Protein AF-M0EQ10-F1 (afdb_monomer_lite)

Organism: NCBI:txid1227466

Secondary structure (DSSP, 8-state):
------PPTT-SHHHHHHHHHHHHHHHHHHHHHHHHHHHHHHHHHHHHH--S-----HHHHHHHHHHHHHHHHHHHHHHHH-TT--SHHHHHHHHHS-TTTHHHHHHTHHHHHHHHHHHHHHHHHHH-

pLDDT: mean 82.54, std 12.79, range [44.97, 96.94]

Foldseek 3Di:
DDPPDDADVCRPPVNVVVLVVLLVVLLVVLLVVLCVVCLVQLLVQLVVQPPDPPVCDSVNVSVLLSVLLVQLLVVLVVCVVDVPPDPPSLVVCLVPGDPSRSVSCVVCSVSSNVSSVVSNVRSVVVSD

Sequence (128 aa):
MDTDFRWVRGSDPPVMQETLDEFIAALGEELEDAIDRLMGDVLQTVQRLVNVDTGQLRASYETEVREAMEAAFGLVIEGIVESDVEYAPFQEFLDTGKPHVAPAIEEHRGALEDEGTKAWNNAVRRVS

Structure (mmCIF, N/CA/C/O backbone):
data_AF-M0EQ10-F1
#
_entry.id   AF-M0EQ10-F1
#
loop_
_atom_site.group_PDB
_atom_site.id
_atom_site.type_symbol
_atom_site.label_atom_id
_atom_site.label_alt_id
_atom_site.label_comp_id
_atom_site.label_asym_id
_atom_site.label_entity_id
_atom_site.label_seq_id
_atom_site.pdbx_PDB_ins_code
_atom_site.Cartn_x
_atom_site.Cartn_y
_atom_site.Cartn_z
_atom_site.occupancy
_atom_site.B_iso_or_equiv
_atom_site.auth_seq_id
_atom_site.auth_comp_id
_atom_site.auth_asym_id
_atom_site.auth_atom_id
_atom_site.pdbx_PDB_model_num
ATOM 1 N N . MET A 1 1 ? 38.099 -18.917 -27.934 1.00 44.97 1 MET A N 1
ATOM 2 C CA . MET A 1 1 ? 36.829 -18.421 -28.495 1.00 44.97 1 MET A CA 1
ATOM 3 C C . MET A 1 1 ? 36.404 -17.289 -27.589 1.00 44.97 1 MET A C 1
ATOM 5 O O . MET A 1 1 ? 36.028 -17.576 -26.464 1.00 44.97 1 MET A O 1
ATOM 9 N N . ASP A 1 2 ? 36.574 -16.045 -28.035 1.00 53.91 2 ASP A N 1
ATOM 10 C CA . ASP A 1 2 ? 35.971 -14.888 -27.370 1.00 53.91 2 ASP A CA 1
ATOM 11 C C . ASP A 1 2 ? 34.500 -14.852 -27.772 1.00 53.91 2 ASP A C 1
ATOM 13 O O . ASP A 1 2 ? 34.159 -14.584 -28.925 1.00 53.91 2 ASP A O 1
ATOM 17 N N . THR A 1 3 ? 33.618 -15.196 -26.844 1.00 61.44 3 THR A N 1
ATOM 18 C CA . THR A 1 3 ? 32.214 -14.801 -26.937 1.00 61.44 3 THR A CA 1
ATOM 19 C C . THR A 1 3 ? 32.131 -13.347 -26.499 1.00 61.44 3 THR A C 1
ATOM 21 O O . THR A 1 3 ? 32.028 -13.071 -25.307 1.00 61.44 3 THR A O 1
ATOM 24 N N . ASP A 1 4 ? 32.206 -12.429 -27.465 1.00 70.56 4 ASP A N 1
ATOM 25 C CA . ASP A 1 4 ? 31.883 -11.015 -27.266 1.00 70.56 4 ASP A CA 1
ATOM 26 C C . ASP A 1 4 ? 30.433 -10.927 -26.777 1.00 70.56 4 ASP A C 1
ATOM 28 O O . ASP A 1 4 ? 29.479 -11.074 -27.549 1.00 70.56 4 ASP A O 1
ATOM 32 N N . PHE A 1 5 ? 30.261 -10.736 -25.473 1.00 75.75 5 PHE A N 1
ATOM 33 C CA . PHE A 1 5 ? 28.956 -10.457 -24.905 1.00 75.75 5 PHE A CA 1
ATOM 34 C C . PHE A 1 5 ? 28.476 -9.110 -25.452 1.00 75.75 5 PHE A C 1
ATOM 36 O O . PHE A 1 5 ? 29.115 -8.074 -25.262 1.00 75.75 5 PHE A O 1
ATOM 43 N N . ARG A 1 6 ? 27.347 -9.130 -26.160 1.00 74.81 6 ARG A N 1
ATOM 44 C CA . ARG A 1 6 ? 26.660 -7.929 -26.628 1.00 74.81 6 ARG A CA 1
ATOM 45 C C . ARG A 1 6 ? 25.264 -7.919 -26.052 1.00 74.81 6 ARG A C 1
ATOM 47 O O . ARG A 1 6 ? 24.505 -8.864 -26.256 1.00 74.81 6 ARG A O 1
ATOM 54 N N . TRP A 1 7 ? 24.940 -6.822 -25.381 1.00 72.12 7 TRP A N 1
ATOM 55 C CA . TRP A 1 7 ? 23.575 -6.530 -24.985 1.00 72.12 7 TRP A CA 1
ATOM 56 C C . TRP A 1 7 ? 22.662 -6.551 -26.209 1.00 72.12 7 TRP A C 1
ATOM 58 O O . TRP A 1 7 ? 23.018 -6.060 -27.287 1.00 72.12 7 TRP A O 1
ATOM 68 N N . VAL A 1 8 ? 21.482 -7.142 -26.036 1.00 75.75 8 VAL A N 1
ATOM 69 C CA . VAL A 1 8 ? 20.404 -7.019 -27.014 1.00 75.75 8 VAL A CA 1
ATOM 70 C C . VAL A 1 8 ? 20.053 -5.535 -27.118 1.00 75.75 8 VAL A C 1
ATOM 72 O O . VAL A 1 8 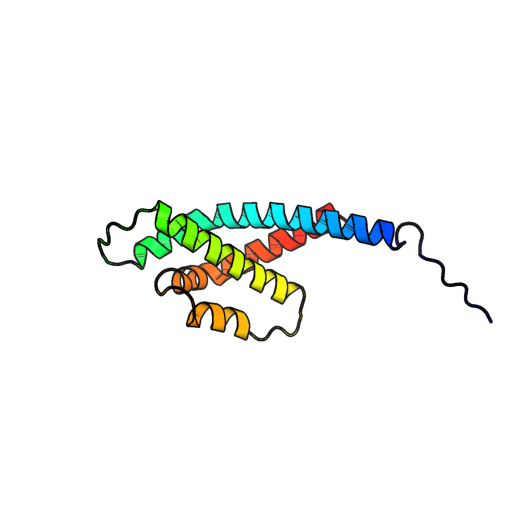? 20.039 -4.811 -26.124 1.00 75.75 8 VAL A O 1
ATOM 75 N N . ARG A 1 9 ? 19.836 -5.054 -28.342 1.00 56.28 9 ARG A N 1
ATOM 76 C CA . ARG A 1 9 ? 19.505 -3.650 -28.601 1.00 56.28 9 ARG A CA 1
ATOM 77 C C . ARG A 1 9 ? 18.224 -3.274 -27.842 1.00 56.28 9 ARG A C 1
ATOM 79 O O . ARG A 1 9 ? 17.204 -3.911 -28.080 1.00 56.28 9 ARG A O 1
ATOM 86 N N . GLY A 1 10 ? 18.284 -2.243 -26.994 1.00 64.44 10 GLY A N 1
ATOM 87 C CA . GLY A 1 10 ? 17.174 -1.845 -26.114 1.00 64.44 10 GLY A CA 1
ATOM 88 C C . GLY A 1 10 ? 17.151 -2.577 -24.767 1.00 64.44 10 GLY A C 1
ATOM 89 O O . GLY A 1 10 ? 16.160 -2.525 -24.055 1.00 64.44 10 GLY A O 1
ATOM 90 N N . SER A 1 11 ? 18.220 -3.295 -24.429 1.00 72.75 11 SER A N 1
ATOM 91 C CA . SER A 1 11 ? 18.402 -3.993 -23.151 1.00 72.75 11 SER A CA 1
ATOM 92 C C . SER A 1 11 ? 19.802 -3.736 -22.589 1.00 72.75 11 SER A C 1
ATOM 94 O O . SER A 1 11 ? 20.354 -4.561 -21.866 1.00 72.75 11 SER A O 1
ATOM 96 N N . ASP A 1 12 ? 20.427 -2.630 -22.988 1.00 84.56 12 ASP A N 1
ATOM 97 C CA . ASP A 1 12 ? 21.652 -2.162 -22.362 1.00 84.56 12 ASP A CA 1
ATOM 98 C C . ASP A 1 12 ? 21.353 -1.563 -20.974 1.00 84.56 12 ASP A C 1
ATOM 100 O O . ASP A 1 12 ? 20.228 -1.122 -20.723 1.00 84.56 12 ASP A O 1
ATOM 104 N N . PRO A 1 13 ? 22.336 -1.555 -20.051 1.00 84.25 13 PRO A N 1
ATOM 105 C CA . PRO A 1 13 ? 22.104 -1.159 -18.663 1.00 84.25 13 PRO A CA 1
ATOM 106 C C . PRO A 1 13 ? 21.416 0.207 -18.475 1.00 84.25 13 PRO A C 1
ATOM 108 O O . PRO A 1 13 ? 20.541 0.280 -17.618 1.00 84.25 13 PRO A O 1
ATOM 111 N N . PRO A 1 14 ? 21.727 1.259 -19.263 1.00 86.69 14 PRO A N 1
ATOM 112 C CA . PRO A 1 14 ? 20.997 2.527 -19.195 1.00 86.69 14 PRO A CA 1
ATOM 113 C C . PRO A 1 14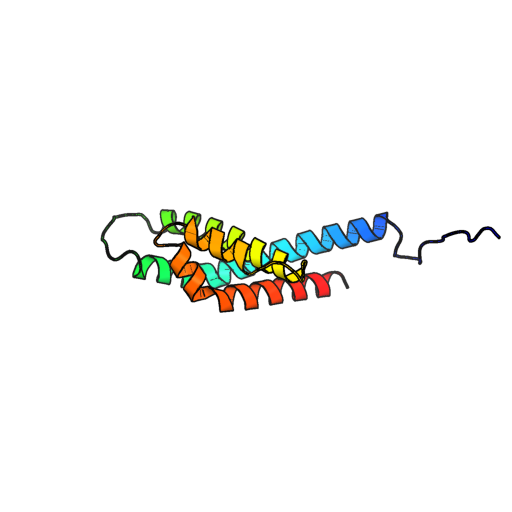 ? 19.496 2.386 -19.472 1.00 86.69 14 PRO A C 1
ATOM 115 O O . PRO A 1 14 ? 18.691 2.894 -18.704 1.00 86.69 14 PRO A O 1
ATOM 118 N N . VAL A 1 15 ? 19.112 1.641 -20.514 1.00 86.19 15 VAL A N 1
ATOM 119 C CA . VAL A 1 15 ? 17.698 1.435 -20.870 1.00 86.19 15 VAL A CA 1
ATOM 120 C C . VAL A 1 15 ? 16.973 0.623 -19.796 1.00 86.19 15 VAL A C 1
ATOM 122 O O . VAL A 1 15 ? 15.834 0.926 -19.453 1.00 86.19 15 VAL A O 1
ATOM 125 N N . MET A 1 16 ? 17.637 -0.387 -19.220 1.00 85.81 16 MET A N 1
ATOM 126 C CA . MET A 1 16 ? 17.084 -1.144 -18.090 1.00 85.81 16 MET A CA 1
ATOM 127 C C . MET A 1 16 ? 16.866 -0.263 -16.859 1.00 85.81 16 MET A C 1
ATOM 129 O O . MET A 1 16 ? 15.856 -0.415 -16.179 1.00 85.81 16 MET A O 1
ATOM 133 N N . GLN A 1 17 ? 17.803 0.646 -16.577 1.00 88.50 17 GLN A N 1
ATOM 134 C CA . GLN A 1 17 ? 17.683 1.589 -15.472 1.00 88.50 17 GLN A CA 1
ATOM 135 C C . GLN A 1 17 ? 16.519 2.559 -15.698 1.00 88.50 17 GLN A C 1
ATOM 137 O O . GLN A 1 17 ? 15.688 2.700 -14.812 1.00 88.50 17 GLN A O 1
ATOM 142 N N . GLU A 1 18 ? 16.414 3.156 -16.888 1.00 88.56 18 GLU A N 1
ATOM 143 C CA . GLU A 1 18 ? 15.297 4.044 -17.242 1.00 88.56 18 GLU A CA 1
ATOM 144 C C . GLU A 1 18 ? 13.948 3.322 -17.115 1.00 88.56 18 GLU A C 1
ATOM 146 O O . GLU A 1 18 ? 13.029 3.838 -16.487 1.00 88.56 18 GLU A O 1
ATOM 151 N N . THR A 1 19 ? 13.853 2.086 -17.614 1.00 89.50 19 THR A N 1
ATOM 152 C CA . THR A 1 19 ? 12.625 1.276 -17.517 1.00 89.50 19 THR A CA 1
ATOM 153 C C . THR A 1 19 ? 12.260 0.971 -16.060 1.00 89.50 19 THR A C 1
ATOM 155 O O . THR A 1 19 ? 11.086 0.977 -15.695 1.00 89.50 19 THR A O 1
ATOM 158 N N . LEU A 1 20 ? 13.256 0.702 -15.208 1.00 89.56 20 LEU A N 1
ATOM 159 C CA . LEU A 1 20 ? 13.036 0.458 -13.783 1.00 89.56 20 LEU A CA 1
ATOM 160 C C . LEU A 1 20 ? 12.594 1.731 -13.050 1.00 89.56 20 LEU A C 1
ATOM 162 O O . LEU A 1 20 ? 11.684 1.668 -12.227 1.00 89.56 20 LEU A O 1
ATOM 166 N N . ASP A 1 21 ? 13.201 2.875 -13.359 1.00 92.88 21 ASP A N 1
ATOM 167 C CA . ASP A 1 21 ? 12.828 4.164 -12.773 1.00 92.88 21 ASP A CA 1
ATOM 168 C C . ASP A 1 21 ? 11.389 4.548 -13.171 1.00 92.88 21 ASP A C 1
ATOM 170 O O . ASP A 1 21 ? 10.592 4.952 -12.320 1.00 92.88 21 ASP A O 1
ATOM 174 N N . GLU A 1 22 ? 11.016 4.345 -14.440 1.00 94.06 22 GLU A N 1
ATOM 175 C CA . GLU A 1 22 ? 9.644 4.530 -14.929 1.00 94.06 22 GLU A CA 1
ATOM 176 C C . GLU A 1 22 ? 8.657 3.571 -14.251 1.00 94.06 22 GLU A C 1
ATOM 178 O O . GLU A 1 22 ? 7.545 3.971 -13.897 1.00 94.06 22 GLU A O 1
ATOM 183 N N . PHE A 1 23 ? 9.066 2.321 -14.020 1.00 93.94 23 PHE A N 1
ATOM 184 C CA . PHE A 1 23 ? 8.248 1.331 -13.326 1.00 93.94 23 PHE A CA 1
ATOM 185 C C . PHE A 1 23 ? 7.990 1.733 -11.875 1.00 93.94 23 PHE A C 1
ATOM 187 O O . PHE A 1 23 ? 6.847 1.689 -11.427 1.00 93.94 23 PHE A O 1
ATOM 194 N N . ILE A 1 24 ? 9.032 2.149 -11.149 1.00 93.44 24 ILE A N 1
ATOM 195 C CA . ILE A 1 24 ? 8.923 2.581 -9.751 1.00 93.44 24 ILE A CA 1
ATOM 196 C C . ILE A 1 24 ? 8.004 3.801 -9.643 1.00 93.44 24 ILE A C 1
ATOM 198 O O . ILE A 1 24 ? 7.149 3.841 -8.759 1.00 93.44 24 ILE A O 1
ATOM 202 N N . ALA A 1 25 ? 8.133 4.766 -10.557 1.00 95.38 25 ALA A N 1
ATOM 203 C CA . ALA A 1 25 ? 7.253 5.929 -10.596 1.00 95.38 25 ALA A CA 1
ATOM 204 C C . ALA A 1 25 ? 5.790 5.529 -10.855 1.00 95.38 25 ALA A C 1
ATOM 206 O O . ALA A 1 25 ? 4.897 5.953 -10.123 1.00 95.38 25 ALA A O 1
ATOM 207 N N . ALA A 1 26 ? 5.544 4.665 -11.846 1.00 95.00 26 ALA A N 1
ATOM 208 C CA . ALA A 1 26 ? 4.204 4.171 -12.156 1.00 95.00 26 ALA A CA 1
ATOM 209 C C . ALA A 1 26 ? 3.592 3.368 -10.998 1.00 95.00 26 ALA A C 1
ATOM 211 O O . ALA A 1 26 ? 2.407 3.514 -10.710 1.00 95.00 26 ALA A O 1
ATOM 212 N N . LEU A 1 27 ? 4.390 2.537 -10.325 1.00 94.56 27 LEU A N 1
ATOM 213 C CA . LEU A 1 27 ? 3.949 1.770 -9.165 1.00 94.56 27 LEU A CA 1
ATOM 214 C C . LEU A 1 27 ? 3.582 2.689 -7.997 1.00 94.56 27 LEU A C 1
ATOM 216 O O . LEU A 1 27 ? 2.559 2.462 -7.361 1.00 94.56 27 LEU A O 1
ATOM 220 N N . GLY A 1 28 ? 4.374 3.734 -7.742 1.00 93.31 28 GLY A N 1
ATOM 221 C CA . GLY A 1 28 ? 4.072 4.731 -6.714 1.00 93.31 28 GLY A CA 1
ATOM 222 C C . GLY A 1 28 ? 2.727 5.425 -6.944 1.00 93.31 28 GLY A C 1
ATOM 223 O O . GLY A 1 28 ? 1.913 5.480 -6.027 1.00 93.31 28 GLY A O 1
ATOM 224 N N . GLU A 1 29 ? 2.460 5.873 -8.176 1.00 96.25 29 GLU A N 1
ATOM 225 C CA . GLU A 1 29 ? 1.170 6.480 -8.550 1.00 96.25 29 GLU A CA 1
ATOM 226 C C . GLU A 1 29 ? -0.005 5.511 -8.326 1.00 96.25 29 GLU A C 1
ATOM 228 O O . GLU A 1 29 ? -1.011 5.865 -7.713 1.00 96.25 29 GLU A O 1
ATOM 233 N N . GLU A 1 30 ? 0.121 4.264 -8.788 1.00 96.94 30 GLU A N 1
ATOM 234 C CA . GLU A 1 30 ? -0.950 3.269 -8.656 1.00 96.94 30 GLU A CA 1
ATOM 235 C C . GLU A 1 30 ? -1.204 2.865 -7.194 1.00 96.94 30 GLU A C 1
ATOM 237 O O . GLU A 1 30 ? -2.347 2.582 -6.823 1.00 96.94 30 GLU A O 1
ATOM 242 N N . LEU A 1 31 ? -0.159 2.839 -6.359 1.00 94.31 31 LEU A N 1
ATOM 243 C CA . LEU A 1 31 ? -0.275 2.573 -4.925 1.00 94.31 31 LEU A CA 1
ATOM 244 C C . LEU A 1 31 ? -0.921 3.743 -4.175 1.00 94.31 31 LEU A C 1
ATOM 246 O O . LEU A 1 31 ? -1.756 3.492 -3.309 1.00 94.31 31 LEU A O 1
ATOM 250 N N . GLU A 1 32 ? -0.615 4.999 -4.519 1.00 95.12 32 GLU A N 1
ATOM 251 C CA . GLU A 1 32 ? -1.335 6.156 -3.962 1.00 95.12 32 GLU A CA 1
ATOM 252 C C . GLU A 1 32 ? -2.831 6.088 -4.299 1.00 95.12 32 GLU A C 1
ATOM 254 O O . GLU A 1 32 ? -3.679 6.201 -3.409 1.00 95.12 32 GLU A O 1
ATOM 259 N N . ASP A 1 33 ? -3.172 5.787 -5.554 1.00 94.94 33 ASP A N 1
ATOM 260 C CA . ASP A 1 33 ? -4.563 5.621 -5.982 1.00 94.94 33 ASP A CA 1
ATOM 261 C C . ASP A 1 33 ? -5.264 4.448 -5.274 1.00 94.94 33 ASP A C 1
ATOM 263 O O . ASP A 1 33 ? -6.478 4.483 -5.038 1.00 94.94 33 ASP A O 1
ATOM 267 N N . ALA A 1 34 ? -4.537 3.366 -4.988 1.00 94.00 34 ALA A N 1
ATOM 268 C CA . ALA A 1 34 ? -5.045 2.226 -4.229 1.00 94.00 34 ALA A CA 1
ATOM 269 C C . ALA A 1 34 ? -5.286 2.594 -2.758 1.00 94.00 34 ALA A C 1
ATOM 271 O O . ALA A 1 34 ? -6.326 2.239 -2.192 1.00 94.00 34 ALA A O 1
ATOM 272 N N . ILE A 1 35 ? -4.367 3.357 -2.159 1.00 93.88 35 ILE A N 1
ATOM 273 C CA . ILE A 1 35 ? -4.502 3.873 -0.799 1.00 93.88 35 ILE A CA 1
ATOM 274 C C . ILE A 1 35 ? -5.740 4.755 -0.696 1.00 93.88 35 ILE A C 1
ATOM 276 O O . ILE A 1 35 ? -6.594 4.513 0.153 1.00 93.88 35 ILE A O 1
ATOM 280 N N . ASP A 1 36 ? -5.900 5.731 -1.582 1.00 94.06 36 ASP A N 1
ATOM 281 C CA . ASP A 1 36 ? -7.030 6.656 -1.517 1.00 94.06 36 ASP A CA 1
ATOM 282 C C . ASP A 1 36 ? -8.384 5.951 -1.718 1.00 94.06 36 ASP A C 1
ATOM 284 O O . ASP A 1 36 ? -9.383 6.338 -1.101 1.00 94.06 36 ASP A O 1
ATOM 288 N N . ARG A 1 37 ? -8.423 4.868 -2.508 1.00 92.75 37 ARG A N 1
ATOM 289 C CA . ARG A 1 37 ? -9.617 4.022 -2.674 1.00 92.75 37 ARG A CA 1
ATOM 290 C C . ARG A 1 37 ? -10.013 3.291 -1.392 1.00 92.75 37 ARG A C 1
ATOM 292 O O . ARG A 1 37 ? -11.194 3.280 -1.055 1.00 92.75 37 ARG A O 1
ATOM 299 N N . LEU A 1 38 ? -9.053 2.698 -0.683 1.00 93.75 38 LEU A N 1
ATOM 300 C CA . LEU A 1 38 ? -9.325 1.892 0.516 1.00 93.75 38 LEU A CA 1
ATOM 301 C C . LEU A 1 38 ? -9.391 2.726 1.804 1.00 93.75 38 LEU A C 1
ATOM 303 O O . LEU A 1 38 ? -10.002 2.301 2.786 1.00 93.75 38 LEU A O 1
ATOM 307 N N . MET A 1 39 ? -8.824 3.935 1.798 1.00 91.75 39 MET A N 1
ATOM 308 C CA . MET A 1 39 ? -8.740 4.830 2.955 1.00 91.75 39 MET A CA 1
ATOM 309 C C . MET A 1 39 ? -10.095 5.037 3.637 1.00 91.75 39 MET A C 1
ATOM 311 O O . MET A 1 39 ? -10.199 4.983 4.862 1.00 91.75 39 MET A O 1
ATOM 315 N N . GLY A 1 40 ? -11.148 5.275 2.849 1.00 89.69 40 GLY A N 1
ATOM 316 C CA . GLY A 1 40 ? -12.492 5.525 3.369 1.00 89.69 40 GLY A CA 1
ATOM 317 C C . GLY A 1 40 ? -13.055 4.342 4.158 1.00 89.69 40 GLY A C 1
ATOM 318 O O . GLY A 1 40 ? -13.571 4.530 5.265 1.00 89.69 40 GLY A O 1
ATOM 319 N N . ASP A 1 41 ? -12.901 3.137 3.614 1.00 91.69 41 ASP A N 1
ATOM 320 C CA . ASP A 1 41 ? -13.443 1.900 4.177 1.00 91.69 41 ASP A CA 1
ATOM 321 C C . ASP A 1 41 ? -12.652 1.461 5.418 1.00 91.69 41 ASP A C 1
ATOM 323 O O . ASP A 1 41 ? -13.236 1.104 6.453 1.00 91.69 41 ASP A O 1
ATOM 327 N N . VAL A 1 42 ? -11.320 1.578 5.368 1.00 90.06 42 VAL A N 1
ATOM 328 C CA . VAL A 1 42 ? -10.455 1.296 6.520 1.00 90.06 42 VAL A CA 1
ATOM 329 C C . VAL A 1 42 ? -10.717 2.306 7.638 1.00 90.06 42 VAL A C 1
ATOM 331 O O . VAL A 1 42 ? -10.917 1.900 8.781 1.00 90.06 42 VAL A O 1
ATOM 334 N N . LEU A 1 43 ? -10.833 3.607 7.340 1.00 89.06 43 LEU A N 1
ATOM 335 C CA . LEU A 1 43 ? -11.168 4.624 8.348 1.00 89.06 43 LEU A CA 1
ATOM 336 C C . LEU A 1 43 ? -12.527 4.378 9.002 1.00 89.06 43 LEU A C 1
ATOM 338 O O . LEU A 1 43 ? -12.667 4.562 10.213 1.00 89.06 43 LEU A O 1
ATOM 342 N N . GLN A 1 44 ? -13.534 3.968 8.229 1.00 87.69 44 GLN A N 1
ATOM 343 C CA . GLN A 1 44 ? -14.842 3.615 8.778 1.00 87.69 44 GLN A CA 1
ATOM 344 C C . GLN A 1 44 ? -14.741 2.409 9.722 1.00 87.69 44 GLN A C 1
ATOM 346 O O . GLN A 1 44 ? -15.378 2.383 10.778 1.00 87.69 44 GLN A O 1
ATOM 351 N N . THR A 1 45 ? -13.907 1.434 9.368 1.00 89.25 45 THR A N 1
ATOM 352 C CA . THR A 1 45 ? -13.655 0.235 10.174 1.00 89.25 45 THR A CA 1
ATOM 353 C C . THR A 1 45 ? -12.922 0.581 11.465 1.00 89.25 45 THR A C 1
ATOM 355 O O . THR A 1 45 ? -13.377 0.199 12.541 1.00 89.25 45 THR A O 1
ATOM 358 N N . VAL A 1 46 ? -11.871 1.403 11.392 1.00 87.69 46 VAL A N 1
ATOM 359 C CA . VAL A 1 46 ? -11.172 1.942 12.565 1.00 87.69 46 VAL A CA 1
ATOM 360 C C . VAL A 1 46 ? -12.148 2.660 13.496 1.00 87.69 46 VAL A C 1
ATOM 362 O O . VAL A 1 46 ? -12.184 2.368 14.689 1.00 87.69 46 VAL A O 1
ATOM 365 N N . GLN A 1 47 ? -13.002 3.541 12.966 1.00 82.06 47 GLN A N 1
ATOM 366 C CA . GLN A 1 47 ? -14.004 4.254 13.768 1.00 82.06 47 GLN A CA 1
ATOM 367 C C . GLN A 1 47 ? -14.998 3.311 14.453 1.00 82.06 47 GLN A C 1
ATOM 369 O O . GLN A 1 47 ? -15.408 3.575 15.578 1.00 82.06 47 GLN A O 1
ATOM 374 N N . ARG A 1 48 ? -15.373 2.204 13.802 1.00 85.06 48 ARG A N 1
ATOM 375 C CA . ARG A 1 48 ? -16.229 1.170 14.400 1.00 85.06 48 ARG A CA 1
ATOM 376 C C . ARG A 1 48 ? -15.514 0.402 15.516 1.00 85.06 48 ARG A C 1
ATOM 378 O O . ARG A 1 48 ? -16.159 0.020 16.490 1.00 85.06 48 ARG A O 1
ATOM 385 N N . LEU A 1 49 ? -14.216 0.140 15.367 1.00 83.50 49 LEU A N 1
ATOM 386 C CA . LEU A 1 49 ? -13.416 -0.611 16.341 1.00 83.50 49 LEU A CA 1
ATOM 387 C C . LEU A 1 49 ? -13.070 0.221 17.582 1.00 83.50 49 LEU A C 1
ATOM 389 O O . LEU A 1 49 ? -12.996 -0.319 18.689 1.00 83.50 49 LEU A O 1
ATOM 393 N N . VAL A 1 50 ? -12.919 1.538 17.431 1.00 76.38 50 VAL A N 1
ATOM 394 C CA . VAL A 1 50 ? -12.763 2.460 18.559 1.00 76.38 50 VAL A CA 1
ATOM 395 C C . VAL A 1 50 ? -14.134 2.711 19.196 1.00 76.38 50 VAL A C 1
ATOM 397 O O . VAL A 1 50 ? -14.820 3.686 18.922 1.00 76.38 50 VAL A O 1
ATOM 400 N N . ASN A 1 51 ? -14.543 1.809 20.086 1.00 61.22 51 ASN A N 1
ATOM 401 C CA . ASN A 1 51 ? -15.851 1.818 20.755 1.00 61.22 51 ASN A CA 1
ATOM 402 C C . ASN A 1 51 ? -16.030 2.937 21.815 1.00 61.22 51 ASN A C 1
ATOM 404 O O . ASN A 1 51 ? -16.860 2.816 22.717 1.00 61.22 51 ASN A O 1
ATOM 408 N N . VAL A 1 52 ? -15.219 3.999 21.782 1.00 52.03 52 VAL A N 1
ATOM 409 C CA . VAL A 1 52 ? -15.129 4.993 22.859 1.00 52.03 52 VAL A CA 1
ATOM 410 C C . VAL A 1 52 ? -15.064 6.398 22.272 1.00 52.03 52 VAL A C 1
ATOM 412 O O . VAL A 1 52 ? -14.286 6.667 21.362 1.00 52.03 52 VAL A O 1
ATOM 415 N N . ASP A 1 53 ? -15.868 7.292 22.841 1.00 51.25 53 ASP A N 1
ATOM 416 C CA . ASP A 1 53 ? -15.877 8.741 22.633 1.00 51.25 53 ASP A CA 1
ATOM 417 C C . ASP A 1 53 ? -14.532 9.356 23.087 1.00 51.25 53 ASP A C 1
ATOM 419 O O . ASP A 1 53 ? -14.427 9.984 24.139 1.00 51.25 53 ASP A O 1
ATOM 423 N N . THR A 1 54 ? -13.444 9.080 22.357 1.00 54.31 54 THR A N 1
ATOM 424 C CA . THR A 1 54 ? -12.083 9.527 22.706 1.00 54.31 54 THR A CA 1
ATOM 425 C C . THR A 1 54 ? -11.800 10.956 22.261 1.00 54.31 54 THR A C 1
ATOM 427 O O . THR A 1 54 ? -10.731 11.485 22.564 1.00 54.31 54 THR A O 1
ATOM 430 N N . GLY A 1 55 ? -12.712 11.591 21.514 1.00 53.47 55 GLY A N 1
ATOM 431 C CA . GLY A 1 55 ? -12.482 12.908 20.919 1.00 53.47 55 GLY A CA 1
ATOM 432 C C . GLY A 1 55 ? -11.260 12.960 19.991 1.00 53.47 55 GLY A C 1
ATOM 433 O O . GLY A 1 55 ? -10.851 14.052 19.594 1.00 53.47 55 GLY A O 1
ATOM 434 N N . GLN A 1 56 ? -10.662 11.810 19.645 1.00 57.22 56 GLN A N 1
ATOM 435 C CA . GLN A 1 56 ? -9.583 11.748 18.672 1.00 57.22 56 GLN A CA 1
ATOM 436 C C . GLN A 1 56 ? -10.165 12.161 17.325 1.00 57.22 56 GLN A C 1
ATOM 438 O O . GLN A 1 56 ? -11.086 11.540 16.792 1.00 57.22 56 GLN A O 1
ATOM 443 N N . LEU A 1 57 ? -9.677 13.298 16.828 1.00 61.78 57 LEU A N 1
ATOM 444 C CA . LEU A 1 57 ? -10.130 13.892 15.580 1.00 61.78 57 LEU A CA 1
ATOM 445 C C . LEU A 1 57 ? -9.979 12.861 14.459 1.00 61.78 57 LEU A C 1
ATOM 447 O O . LEU A 1 57 ? -8.955 12.193 14.374 1.00 61.78 57 LEU A O 1
ATOM 451 N N . ARG A 1 58 ? -10.958 12.783 13.553 1.00 65.88 58 ARG A N 1
ATOM 452 C CA . ARG A 1 58 ? -10.899 11.960 12.330 1.00 65.88 58 ARG A CA 1
ATOM 453 C C . ARG A 1 58 ? -9.570 12.115 11.575 1.00 65.88 58 ARG A C 1
ATOM 455 O O . ARG A 1 58 ? -9.031 11.128 11.096 1.00 65.88 58 ARG A O 1
ATOM 462 N N . ALA A 1 59 ? -9.025 13.332 11.561 1.00 68.00 59 ALA A N 1
ATOM 463 C CA . ALA A 1 59 ? -7.723 13.646 10.978 1.00 68.00 59 ALA A CA 1
ATOM 464 C C . ALA A 1 59 ? -6.548 12.910 11.655 1.00 68.00 59 ALA A C 1
ATOM 466 O O . ALA A 1 59 ? -5.578 12.572 10.993 1.00 68.00 59 ALA A O 1
ATOM 467 N N . SER A 1 60 ? -6.634 12.630 12.960 1.00 74.25 60 SER A N 1
ATOM 468 C CA . SER A 1 60 ? -5.616 11.859 13.686 1.00 74.25 60 SER A CA 1
ATOM 469 C C . SER A 1 60 ? -5.557 10.415 13.199 1.00 74.25 60 SER A C 1
ATOM 471 O O . SER A 1 60 ? -4.471 9.867 13.081 1.00 74.25 60 SER A O 1
ATOM 473 N N . TYR A 1 61 ? -6.707 9.801 12.907 1.00 79.56 61 TYR A N 1
ATOM 474 C CA . TYR A 1 61 ? -6.737 8.441 12.369 1.00 79.56 61 TYR A CA 1
ATOM 475 C C . TYR A 1 61 ? -6.381 8.394 10.890 1.00 79.56 61 TYR A C 1
ATOM 477 O O . TYR A 1 61 ? -5.865 7.385 10.442 1.00 79.56 61 TYR A O 1
ATOM 485 N N . GLU A 1 62 ? -6.631 9.463 10.139 1.00 85.12 62 GLU A N 1
ATOM 486 C CA . GLU A 1 62 ? -6.280 9.536 8.719 1.00 85.12 62 GLU A CA 1
ATOM 487 C C . GLU A 1 62 ? -4.779 9.346 8.493 1.00 85.12 62 GLU A C 1
ATOM 489 O O . GLU A 1 62 ? -4.393 8.504 7.689 1.00 85.12 62 GLU A O 1
ATOM 494 N N . THR A 1 63 ? -3.931 10.039 9.262 1.00 87.38 63 THR A N 1
ATOM 495 C CA . THR A 1 63 ? -2.476 9.830 9.201 1.00 87.38 63 THR A CA 1
ATOM 496 C C . THR A 1 63 ? -2.093 8.410 9.614 1.00 87.38 63 THR A C 1
ATOM 498 O O . THR A 1 63 ? -1.336 7.758 8.907 1.00 87.38 63 THR A O 1
ATOM 501 N N . GLU A 1 64 ? -2.647 7.903 10.720 1.00 86.56 64 GLU A N 1
ATOM 502 C CA . GLU A 1 64 ? -2.313 6.559 11.214 1.00 86.56 64 GLU A CA 1
ATOM 503 C C . GLU A 1 64 ? -2.723 5.449 10.244 1.00 86.56 64 GLU A C 1
ATOM 505 O O . GLU A 1 64 ? -1.983 4.488 10.056 1.00 86.56 64 GLU A O 1
ATOM 510 N N . VAL A 1 65 ? -3.908 5.569 9.645 1.00 89.06 65 VAL A N 1
ATOM 511 C CA . VAL A 1 65 ? -4.413 4.617 8.656 1.00 89.06 65 VAL A CA 1
ATOM 512 C C . VAL A 1 65 ? -3.591 4.704 7.382 1.00 89.06 65 VAL A C 1
ATOM 514 O O . VAL A 1 65 ? -3.240 3.661 6.845 1.00 89.06 65 VAL A O 1
ATOM 517 N N . ARG A 1 66 ? -3.223 5.910 6.931 1.00 91.44 66 ARG A N 1
ATOM 518 C CA . ARG A 1 66 ? -2.361 6.074 5.757 1.00 91.44 66 ARG A CA 1
ATOM 519 C C . ARG A 1 66 ? -1.004 5.404 5.947 1.00 91.44 66 ARG A C 1
ATOM 521 O O . ARG A 1 66 ? -0.655 4.555 5.138 1.00 91.44 66 ARG A O 1
ATOM 528 N N . GLU A 1 67 ? -0.301 5.699 7.039 1.00 90.44 67 GLU A N 1
ATOM 529 C CA . GLU A 1 67 ? 0.997 5.077 7.348 1.00 90.44 67 GLU A CA 1
ATOM 530 C C . GLU A 1 67 ? 0.887 3.545 7.447 1.00 90.44 67 GLU A C 1
ATOM 532 O O . GLU A 1 67 ? 1.732 2.807 6.942 1.00 90.44 67 GLU A O 1
ATOM 537 N N . ALA A 1 68 ? -0.186 3.050 8.069 1.00 89.69 68 ALA A N 1
ATOM 538 C CA . ALA A 1 68 ? -0.445 1.620 8.189 1.00 89.69 68 ALA A CA 1
ATOM 539 C C . ALA A 1 68 ? -0.734 0.954 6.834 1.00 89.69 68 ALA A C 1
ATOM 541 O O . ALA A 1 68 ? -0.276 -0.160 6.589 1.00 89.69 68 ALA A O 1
ATOM 542 N N . MET A 1 69 ? -1.479 1.624 5.955 1.00 91.06 69 MET A N 1
ATOM 543 C CA . MET A 1 69 ? -1.763 1.133 4.610 1.00 91.06 69 MET A CA 1
ATOM 544 C C . MET A 1 69 ? -0.521 1.147 3.722 1.00 91.06 69 MET A C 1
ATOM 546 O O . MET A 1 69 ? -0.303 0.178 3.006 1.00 91.06 69 MET A O 1
ATOM 550 N N . GLU A 1 70 ? 0.309 2.190 3.792 1.00 92.00 70 GLU A N 1
ATOM 551 C CA . GLU A 1 70 ? 1.597 2.247 3.087 1.00 92.00 70 GLU A CA 1
ATOM 552 C C . GLU A 1 70 ? 2.488 1.060 3.477 1.00 92.00 70 GLU A C 1
ATOM 554 O O . GLU A 1 70 ? 3.009 0.360 2.607 1.00 92.00 70 GLU A O 1
ATOM 559 N N . ALA A 1 71 ? 2.597 0.773 4.779 1.00 90.00 71 ALA A N 1
ATOM 560 C CA . ALA A 1 71 ? 3.328 -0.391 5.268 1.00 90.00 71 ALA A CA 1
ATOM 561 C C . ALA A 1 71 ? 2.716 -1.709 4.763 1.00 90.00 71 ALA A C 1
ATOM 563 O O 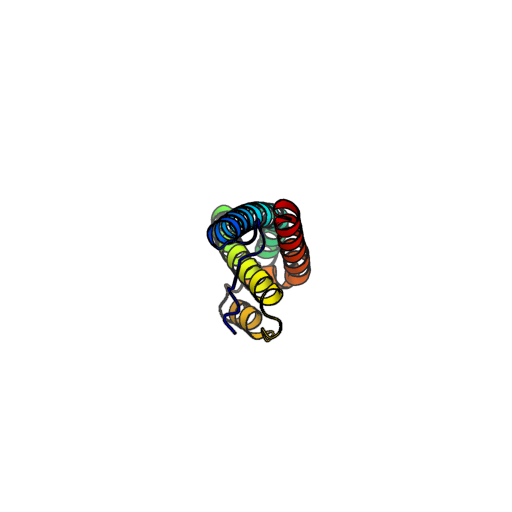. ALA A 1 71 ? 3.437 -2.559 4.244 1.00 90.00 71 ALA A O 1
ATOM 564 N N . ALA A 1 72 ? 1.392 -1.870 4.858 1.00 88.44 72 ALA A N 1
ATOM 565 C CA . ALA A 1 72 ? 0.703 -3.081 4.413 1.00 88.44 72 ALA A CA 1
ATOM 566 C C . ALA A 1 72 ? 0.851 -3.324 2.901 1.00 88.44 72 ALA A C 1
ATOM 568 O O . ALA A 1 72 ? 1.103 -4.454 2.486 1.00 88.44 72 ALA A O 1
ATOM 569 N N . PHE A 1 73 ? 0.757 -2.280 2.074 1.00 90.31 73 PHE A N 1
ATOM 570 C CA . PHE A 1 73 ? 1.018 -2.384 0.638 1.00 90.31 73 PHE A CA 1
ATOM 571 C C . PHE A 1 73 ? 2.474 -2.743 0.348 1.00 90.31 73 PHE A C 1
ATOM 573 O O . PHE A 1 73 ? 2.716 -3.561 -0.536 1.00 90.31 73 PHE A O 1
ATOM 580 N N . GLY A 1 74 ? 3.433 -2.208 1.110 1.00 88.19 74 GLY A N 1
ATOM 581 C CA . G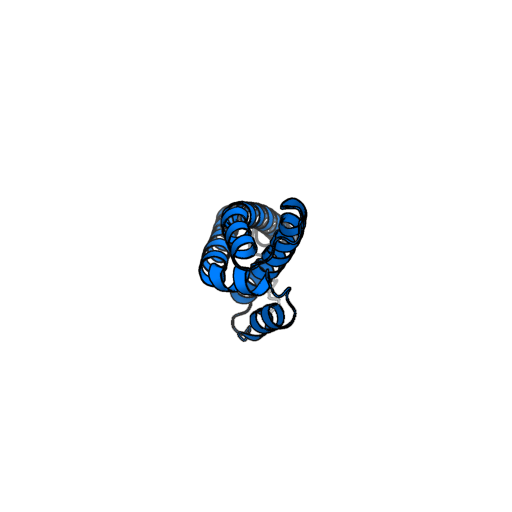LY A 1 74 ? 4.837 -2.615 1.021 1.00 88.19 74 GLY A CA 1
ATOM 582 C C . GLY A 1 74 ? 5.010 -4.128 1.179 1.00 88.19 74 GLY A C 1
ATOM 583 O O . GLY A 1 74 ? 5.655 -4.754 0.343 1.00 88.19 74 GLY A O 1
ATOM 584 N N . LEU A 1 75 ? 4.342 -4.722 2.173 1.00 86.81 75 LEU A N 1
ATOM 585 C CA . LEU A 1 75 ? 4.360 -6.171 2.405 1.00 86.81 75 LEU A CA 1
ATOM 586 C C . LEU A 1 75 ? 3.702 -6.967 1.268 1.00 86.81 75 LEU A C 1
ATOM 588 O O . LEU A 1 75 ? 4.180 -8.041 0.908 1.00 86.81 75 LEU A O 1
ATOM 592 N N . VAL A 1 76 ? 2.614 -6.451 0.684 1.00 87.31 76 VAL A N 1
ATOM 593 C CA . VAL A 1 76 ? 1.970 -7.077 -0.485 1.00 87.31 76 VAL A CA 1
ATOM 594 C C . VAL A 1 76 ? 2.921 -7.078 -1.680 1.00 87.31 76 VAL A C 1
ATOM 596 O O . VAL A 1 76 ? 3.078 -8.107 -2.333 1.00 87.31 76 VAL A O 1
ATOM 599 N N . ILE A 1 77 ? 3.576 -5.949 -1.964 1.00 88.38 77 ILE A N 1
ATOM 600 C CA . ILE A 1 77 ? 4.541 -5.855 -3.064 1.00 88.38 77 ILE A CA 1
ATOM 601 C C . ILE A 1 77 ? 5.750 -6.760 -2.813 1.00 88.38 77 ILE A C 1
ATOM 603 O O . ILE A 1 77 ? 6.177 -7.457 -3.731 1.00 88.38 77 ILE A O 1
ATOM 607 N N . GLU A 1 78 ? 6.268 -6.805 -1.585 1.00 85.94 78 GLU A N 1
ATOM 608 C CA . GLU A 1 78 ? 7.344 -7.722 -1.197 1.00 85.94 78 GLU A CA 1
ATOM 609 C C . GLU A 1 78 ? 6.948 -9.178 -1.471 1.00 85.94 78 GLU A C 1
ATOM 611 O O . GLU A 1 78 ? 7.679 -9.884 -2.158 1.00 85.94 78 GLU A O 1
ATOM 616 N N . GLY A 1 79 ? 5.743 -9.593 -1.069 1.00 83.12 79 GLY A N 1
ATOM 617 C CA . GLY A 1 79 ? 5.218 -10.933 -1.356 1.00 83.12 79 GLY A CA 1
ATOM 618 C C . GLY A 1 79 ? 4.967 -11.227 -2.843 1.00 83.12 79 GLY A C 1
ATOM 619 O O . GLY A 1 79 ? 4.971 -12.387 -3.249 1.00 83.12 79 GLY A O 1
ATOM 620 N N . ILE A 1 80 ? 4.761 -10.207 -3.685 1.00 83.56 80 ILE A N 1
ATOM 621 C CA . ILE A 1 80 ? 4.696 -10.378 -5.148 1.00 83.56 80 ILE A CA 1
ATOM 622 C C . ILE A 1 80 ? 6.098 -10.617 -5.729 1.00 83.56 80 ILE A C 1
ATOM 624 O O . ILE A 1 80 ? 6.256 -11.427 -6.645 1.00 83.56 80 ILE A O 1
ATOM 628 N N . VAL A 1 81 ? 7.105 -9.893 -5.231 1.00 82.62 81 VAL A N 1
ATOM 629 C CA . VAL A 1 81 ? 8.494 -9.966 -5.714 1.00 82.62 81 VAL A CA 1
ATOM 630 C C . VAL A 1 81 ? 9.182 -11.243 -5.237 1.00 82.62 81 VAL A C 1
ATOM 632 O O . VAL A 1 81 ? 9.903 -11.891 -5.999 1.00 82.62 81 VAL A O 1
ATOM 635 N N . GLU A 1 82 ? 8.962 -11.608 -3.982 1.00 77.50 82 GLU A N 1
ATOM 636 C CA . GLU A 1 82 ? 9.603 -12.730 -3.321 1.00 77.50 82 GLU A CA 1
ATOM 637 C C . GLU A 1 82 ? 8.611 -13.890 -3.153 1.00 77.50 82 GLU A C 1
ATOM 639 O O . GLU A 1 82 ? 7.617 -13.802 -2.441 1.00 77.50 82 GLU A O 1
ATOM 644 N N . SER A 1 83 ? 8.895 -15.031 -3.788 1.00 57.12 83 SER A N 1
ATOM 645 C CA . SER A 1 83 ? 8.013 -16.209 -3.739 1.00 57.12 83 SER A CA 1
ATOM 646 C C . SER A 1 83 ? 8.017 -16.961 -2.400 1.00 57.12 83 SER A C 1
ATOM 648 O O . SER A 1 83 ? 7.191 -17.851 -2.218 1.00 57.12 83 SER A O 1
ATOM 650 N N . ASP A 1 84 ? 8.958 -16.640 -1.504 1.00 55.62 84 ASP A N 1
ATOM 651 C CA . ASP A 1 84 ? 9.215 -17.332 -0.229 1.00 55.62 84 ASP A CA 1
ATOM 652 C C . ASP A 1 84 ? 9.004 -16.427 1.000 1.00 55.62 84 ASP A C 1
ATOM 654 O O . ASP A 1 84 ? 9.451 -16.765 2.099 1.00 55.62 84 ASP A O 1
ATOM 658 N N . VAL A 1 85 ? 8.312 -15.289 0.857 1.00 56.59 85 VAL A N 1
ATOM 659 C CA . VAL A 1 85 ? 7.917 -14.487 2.024 1.00 56.59 85 VAL A CA 1
ATOM 660 C C . VAL A 1 85 ? 6.889 -15.295 2.803 1.00 56.59 85 VAL A C 1
ATOM 662 O O . VAL A 1 85 ? 5.712 -15.373 2.447 1.00 56.59 85 VAL A O 1
ATOM 665 N N . GLU A 1 86 ? 7.352 -15.966 3.859 1.00 53.91 86 GLU A N 1
ATOM 666 C CA . GLU A 1 86 ? 6.479 -16.555 4.865 1.00 53.91 86 GLU A CA 1
ATOM 667 C C . GLU A 1 86 ? 5.461 -15.497 5.298 1.00 53.91 86 GLU A C 1
ATOM 669 O O . GLU A 1 86 ? 5.779 -14.319 5.372 1.00 53.91 86 GLU A O 1
ATOM 674 N N . TYR A 1 87 ? 4.254 -15.918 5.662 1.00 54.69 87 TYR A N 1
ATOM 675 C CA . TYR A 1 87 ? 3.162 -15.106 6.230 1.00 54.69 87 TYR A CA 1
ATOM 676 C C . TYR A 1 87 ? 3.567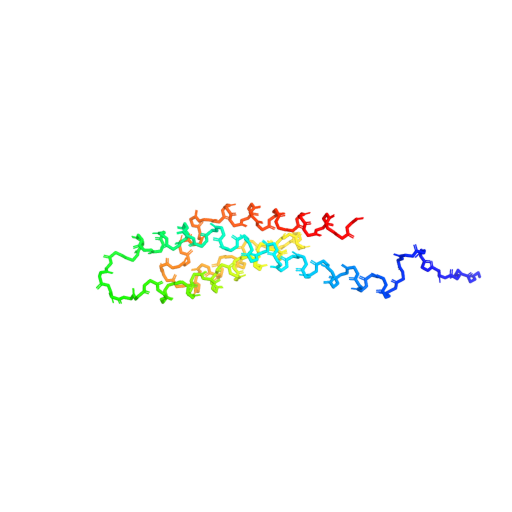 -14.194 7.430 1.00 54.69 87 TYR A C 1
ATOM 678 O O . TYR A 1 87 ? 2.731 -13.491 8.000 1.00 54.69 87 TYR A O 1
ATOM 686 N N . ALA A 1 88 ? 4.837 -14.233 7.847 1.00 60.09 88 ALA A N 1
ATOM 687 C CA . ALA A 1 88 ? 5.438 -13.614 9.014 1.00 60.09 88 ALA A CA 1
ATOM 688 C C . ALA A 1 88 ? 5.468 -12.072 9.004 1.00 60.09 88 ALA A C 1
ATOM 690 O O . ALA A 1 88 ? 5.096 -11.517 10.037 1.00 60.09 88 ALA A O 1
ATOM 691 N N . PRO A 1 89 ? 5.811 -11.344 7.918 1.00 67.06 89 PRO A N 1
ATOM 692 C CA . PRO A 1 89 ? 5.872 -9.879 7.967 1.00 67.06 89 PRO A CA 1
ATOM 693 C C . PRO A 1 89 ? 4.512 -9.238 8.235 1.00 67.06 89 PRO A C 1
ATOM 695 O O . PRO A 1 89 ? 4.399 -8.279 8.997 1.00 67.06 89 PRO A O 1
ATOM 698 N N . PHE A 1 90 ? 3.445 -9.810 7.668 1.00 74.19 90 PHE A N 1
ATOM 699 C CA . PHE A 1 90 ? 2.096 -9.328 7.943 1.00 74.19 90 PHE A CA 1
ATOM 700 C C . PHE A 1 90 ? 1.667 -9.679 9.371 1.00 74.19 90 PHE A C 1
ATOM 702 O O . PHE A 1 90 ? 1.030 -8.866 10.031 1.00 74.19 90 PHE A O 1
ATOM 709 N N . GLN A 1 91 ? 2.048 -10.849 9.891 1.00 72.12 91 GLN A N 1
ATOM 710 C CA . GLN A 1 91 ? 1.780 -11.196 11.288 1.00 72.12 91 GLN A CA 1
ATOM 711 C C . GLN A 1 91 ? 2.510 -10.258 12.264 1.00 72.12 91 GLN A C 1
ATOM 713 O O . GLN A 1 91 ? 1.906 -9.803 13.230 1.00 72.12 91 GLN A O 1
ATOM 718 N N . GLU A 1 92 ? 3.765 -9.895 11.989 1.00 76.06 92 GLU A N 1
ATOM 719 C CA . GLU A 1 92 ? 4.517 -8.923 12.791 1.00 76.06 92 GLU A CA 1
ATOM 720 C C . GLU A 1 92 ? 3.865 -7.533 12.755 1.00 76.06 92 GLU A C 1
ATOM 722 O O . GLU A 1 92 ? 3.743 -6.874 13.793 1.00 76.06 92 GLU A O 1
ATOM 727 N N . PHE A 1 93 ? 3.376 -7.104 11.588 1.00 80.25 93 PHE A N 1
ATOM 728 C CA . PHE A 1 93 ? 2.602 -5.871 11.455 1.00 80.25 93 PHE A CA 1
ATOM 729 C C . PHE A 1 93 ? 1.338 -5.888 12.329 1.00 80.25 93 PHE A C 1
ATOM 731 O O . PHE A 1 93 ? 1.021 -4.892 12.982 1.00 80.25 93 PHE A O 1
ATOM 738 N N . LEU A 1 94 ? 0.630 -7.018 12.396 1.00 78.50 94 LEU A N 1
ATOM 739 C CA . LEU A 1 94 ? -0.550 -7.157 13.253 1.00 78.50 94 LEU A CA 1
ATOM 740 C C . LEU A 1 94 ? -0.199 -7.179 14.742 1.00 78.50 94 LEU A C 1
ATOM 742 O O . LEU A 1 94 ? -0.915 -6.580 15.545 1.00 78.50 94 LEU A O 1
ATOM 746 N N . ASP A 1 95 ? 0.896 -7.844 15.104 1.00 77.69 95 ASP A N 1
ATOM 747 C CA . ASP A 1 95 ? 1.327 -8.018 16.493 1.00 77.69 95 ASP A CA 1
ATOM 748 C C . ASP A 1 95 ? 1.890 -6.718 17.094 1.00 77.69 95 ASP A C 1
ATOM 750 O O . ASP A 1 95 ? 1.770 -6.478 18.299 1.00 77.69 95 ASP A O 1
ATOM 754 N N . THR A 1 96 ? 2.499 -5.868 16.263 1.00 77.31 96 THR A N 1
ATOM 755 C CA . THR A 1 96 ? 3.120 -4.595 16.674 1.00 77.31 96 THR A CA 1
ATOM 756 C C . THR A 1 96 ? 2.274 -3.362 16.347 1.00 77.31 96 THR A C 1
ATOM 758 O O . THR A 1 96 ? 2.523 -2.278 16.885 1.00 77.31 96 THR A O 1
ATOM 761 N N . GLY A 1 97 ? 1.265 -3.513 15.489 1.00 75.19 97 GLY A N 1
ATOM 762 C CA . GLY A 1 97 ? 0.408 -2.431 15.027 1.00 75.19 97 GLY A CA 1
ATOM 763 C C . GLY A 1 97 ? -0.561 -1.903 16.089 1.00 75.19 97 GLY A C 1
ATOM 764 O O . GLY A 1 97 ? -0.802 -2.500 17.141 1.00 75.19 97 GLY A O 1
ATOM 765 N N . LYS A 1 98 ? -1.144 -0.726 15.825 1.00 78.62 98 LYS A N 1
ATOM 766 C CA . LYS A 1 98 ? -2.074 -0.086 16.770 1.00 78.62 98 LYS A CA 1
ATOM 767 C C . LYS A 1 98 ? -3.339 -0.946 16.953 1.00 78.62 98 LYS A C 1
ATOM 769 O O . LYS A 1 98 ? -3.898 -1.377 15.943 1.00 78.62 98 LYS A O 1
ATOM 774 N N . PRO A 1 99 ? -3.868 -1.111 18.186 1.00 78.31 99 PRO A N 1
ATOM 775 C CA . PRO A 1 99 ? -4.983 -2.024 18.478 1.00 78.31 99 PRO A CA 1
ATOM 776 C C . PRO A 1 99 ? -6.271 -1.785 17.681 1.00 78.31 99 PRO A C 1
ATOM 778 O O . PRO A 1 99 ? -7.090 -2.687 17.559 1.00 78.31 99 PRO A O 1
ATOM 781 N N . HIS A 1 100 ? -6.483 -0.572 17.170 1.00 79.19 100 HIS A N 1
ATOM 782 C CA . HIS A 1 100 ? -7.636 -0.201 16.346 1.00 79.19 100 HIS A CA 1
ATOM 783 C C . HIS A 1 100 ? -7.343 -0.187 14.844 1.00 79.19 100 HIS A C 1
ATOM 785 O O . HIS A 1 100 ? -8.276 -0.327 14.060 1.00 79.19 100 HIS A O 1
ATOM 791 N N . VAL A 1 101 ? -6.077 -0.028 14.442 1.00 85.00 101 VAL A N 1
ATOM 792 C CA . VAL A 1 101 ? -5.671 0.083 13.030 1.00 85.00 101 VAL A CA 1
ATOM 793 C C . VAL A 1 101 ? -5.287 -1.274 12.460 1.00 85.00 101 VAL A C 1
ATOM 795 O O . VAL A 1 101 ? -5.789 -1.639 11.405 1.00 85.00 101 VAL A O 1
ATOM 798 N N . ALA A 1 102 ? -4.466 -2.055 13.168 1.00 86.50 102 ALA A N 1
ATOM 799 C CA . ALA A 1 102 ? -4.038 -3.372 12.700 1.00 86.50 102 ALA A CA 1
ATOM 800 C C . ALA A 1 102 ? -5.223 -4.315 12.416 1.00 86.50 102 ALA A C 1
ATOM 802 O O . ALA A 1 102 ? -5.263 -4.888 11.329 1.00 86.50 102 ALA A O 1
ATOM 803 N N . PRO A 1 103 ? -6.251 -4.421 13.285 1.00 86.75 103 PRO A N 1
ATOM 804 C CA . PRO A 1 103 ? -7.411 -5.252 12.968 1.00 86.75 103 PRO A CA 1
ATOM 805 C C . PRO A 1 103 ? -8.264 -4.703 11.821 1.00 86.75 103 PRO A C 1
ATOM 807 O O . PRO A 1 103 ? -8.892 -5.484 11.115 1.00 86.75 103 PRO A O 1
ATOM 810 N N . ALA A 1 104 ? -8.296 -3.380 11.616 1.00 88.12 104 ALA A N 1
ATOM 811 C CA . ALA A 1 104 ? -8.981 -2.799 10.464 1.00 88.12 104 ALA A CA 1
ATOM 812 C C . ALA A 1 104 ? -8.258 -3.163 9.162 1.00 88.12 104 ALA A C 1
ATOM 814 O O . ALA A 1 104 ? -8.901 -3.578 8.207 1.00 88.12 104 ALA A O 1
ATOM 815 N N . ILE A 1 105 ? -6.928 -3.067 9.138 1.00 89.19 105 ILE A N 1
ATOM 816 C CA . ILE A 1 105 ? -6.110 -3.506 8.003 1.00 89.19 105 ILE A CA 1
ATOM 817 C C . ILE A 1 105 ? -6.294 -5.004 7.741 1.00 89.19 105 ILE A C 1
ATOM 819 O O . ILE A 1 105 ? -6.480 -5.389 6.592 1.00 89.19 105 ILE A O 1
ATOM 823 N N . GLU A 1 106 ? -6.328 -5.834 8.787 1.00 89.25 106 GLU A N 1
ATOM 824 C CA . GLU A 1 106 ? -6.579 -7.273 8.646 1.00 89.25 106 GLU A CA 1
ATOM 825 C C . GLU A 1 106 ? -7.948 -7.573 8.031 1.00 89.25 106 GLU A C 1
ATOM 827 O O . GLU A 1 106 ? -8.062 -8.411 7.139 1.00 89.25 106 GLU A O 1
ATOM 832 N N . GLU A 1 107 ? -8.994 -6.868 8.468 1.00 90.88 107 GLU A N 1
ATOM 833 C CA . GLU A 1 107 ? -10.346 -7.023 7.920 1.00 90.88 107 GLU A CA 1
ATOM 834 C C . GLU A 1 107 ? -10.405 -6.673 6.422 1.00 90.88 107 GLU A C 1
ATOM 836 O O . GLU A 1 107 ? -11.196 -7.258 5.682 1.00 90.88 107 GLU A O 1
ATOM 841 N N . HIS A 1 108 ? -9.526 -5.774 5.965 1.00 91.50 108 HIS A N 1
ATOM 842 C CA . HIS A 1 108 ? -9.397 -5.346 4.568 1.00 91.50 108 HIS A CA 1
ATOM 843 C C . HIS A 1 108 ? -8.237 -6.013 3.814 1.00 91.50 108 HIS A C 1
ATOM 845 O O . HIS A 1 108 ? -7.954 -5.623 2.681 1.00 91.50 108 HIS A O 1
ATOM 851 N N . ARG A 1 109 ? -7.592 -7.044 4.381 1.00 89.56 109 ARG A N 1
ATOM 852 C CA . ARG A 1 109 ? -6.423 -7.718 3.784 1.00 89.56 109 ARG A CA 1
ATOM 853 C C . ARG A 1 109 ? -6.658 -8.137 2.334 1.00 89.56 109 ARG A C 1
ATOM 855 O O . ARG A 1 109 ? -5.848 -7.819 1.475 1.00 89.56 109 ARG A O 1
ATOM 862 N N . GLY A 1 110 ? -7.773 -8.811 2.048 1.00 89.62 110 GLY A N 1
ATOM 863 C CA . GLY A 1 110 ? -8.064 -9.269 0.684 1.00 89.62 110 GLY A CA 1
ATOM 864 C C . GLY A 1 110 ? -8.181 -8.113 -0.317 1.00 89.62 110 GLY A C 1
ATOM 865 O O . GLY A 1 110 ? -7.683 -8.210 -1.431 1.00 89.62 110 GLY A O 1
ATOM 866 N N . ALA A 1 111 ? -8.767 -6.985 0.098 1.00 92.81 111 ALA A N 1
ATOM 867 C CA . ALA A 1 111 ? -8.867 -5.798 -0.749 1.00 92.81 111 ALA A CA 1
ATOM 868 C C . ALA A 1 111 ? -7.499 -5.126 -0.964 1.00 92.81 111 ALA A C 1
ATOM 870 O O . ALA A 1 111 ? -7.218 -4.660 -2.066 1.00 92.81 111 ALA A O 1
ATOM 871 N N . LEU A 1 112 ? -6.638 -5.112 0.061 1.00 91.25 112 LEU A N 1
ATOM 872 C CA . LEU A 1 112 ? -5.248 -4.654 -0.047 1.00 91.25 112 LEU A CA 1
ATOM 873 C C . LEU A 1 112 ? -4.437 -5.531 -1.010 1.00 91.25 112 LEU A C 1
ATOM 875 O O . LEU A 1 112 ? 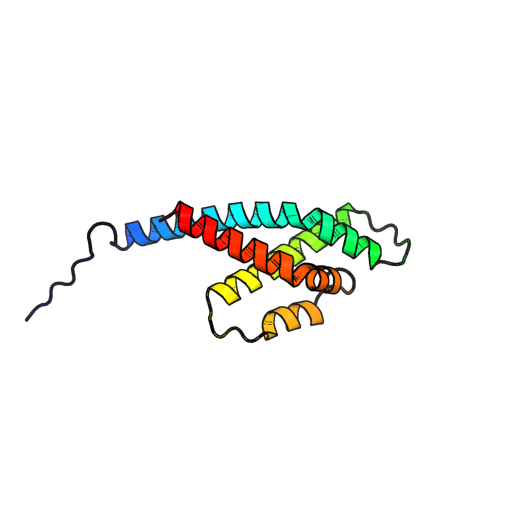-3.729 -5.003 -1.863 1.00 91.25 112 LEU A O 1
ATOM 879 N N . GLU A 1 113 ? -4.559 -6.854 -0.908 1.00 91.25 113 GLU A N 1
ATOM 880 C CA . GLU A 1 113 ? -3.886 -7.808 -1.798 1.00 91.25 113 GLU A CA 1
ATOM 881 C C . GLU A 1 113 ? -4.355 -7.648 -3.254 1.00 91.25 113 GLU A C 1
ATOM 883 O O . GLU A 1 113 ? -3.528 -7.576 -4.170 1.00 91.25 113 GLU A O 1
ATOM 888 N N . ASP A 1 114 ? -5.668 -7.521 -3.471 1.00 92.94 114 ASP A N 1
ATOM 889 C CA . ASP A 1 114 ? -6.261 -7.310 -4.793 1.00 92.94 114 ASP A CA 1
ATOM 890 C C . ASP A 1 114 ? -5.800 -5.986 -5.417 1.00 92.94 114 ASP A C 1
ATOM 892 O O . ASP A 1 114 ? -5.370 -5.948 -6.575 1.00 92.94 114 ASP A O 1
ATOM 896 N N . GLU A 1 115 ? -5.862 -4.890 -4.657 1.00 94.31 115 GLU A N 1
ATOM 897 C CA . GLU A 1 115 ? -5.463 -3.570 -5.143 1.00 94.31 115 GLU A CA 1
ATOM 898 C C . GLU A 1 115 ? -3.946 -3.451 -5.331 1.00 94.31 115 GLU A C 1
ATOM 900 O O . GLU A 1 115 ? -3.507 -2.884 -6.330 1.00 94.31 115 GLU A O 1
ATOM 905 N N . GLY A 1 116 ? -3.136 -4.058 -4.461 1.00 92.31 116 GLY A N 1
ATOM 906 C CA . GLY A 1 116 ? -1.679 -4.097 -4.608 1.00 92.31 116 GLY A CA 1
ATOM 907 C C . GLY A 1 116 ? -1.257 -4.905 -5.837 1.00 92.31 116 GLY A C 1
ATOM 908 O O . GLY A 1 116 ? -0.435 -4.457 -6.638 1.00 92.31 116 GLY A O 1
ATOM 909 N N . THR A 1 117 ? -1.902 -6.051 -6.068 1.00 93.00 117 THR A N 1
ATOM 910 C CA . THR A 1 117 ? -1.696 -6.863 -7.276 1.00 93.00 117 THR A CA 1
ATOM 911 C C . THR A 1 117 ? -2.121 -6.112 -8.536 1.00 93.00 117 THR A C 1
ATOM 913 O O . THR A 1 117 ? -1.466 -6.190 -9.582 1.00 93.00 117 THR A O 1
ATOM 916 N N . LYS A 1 118 ? -3.230 -5.372 -8.475 1.00 95.00 118 LYS A N 1
ATOM 917 C CA . LYS A 1 118 ? -3.699 -4.548 -9.590 1.00 95.00 118 LYS A CA 1
ATOM 918 C C . LYS A 1 118 ? -2.728 -3.404 -9.885 1.00 95.00 118 LYS A C 1
ATOM 920 O O . LYS A 1 118 ? -2.385 -3.228 -11.053 1.00 95.00 118 LYS A O 1
ATOM 925 N N . ALA A 1 119 ? -2.259 -2.696 -8.858 1.00 95.12 119 ALA A N 1
ATOM 926 C CA . ALA A 1 119 ? -1.278 -1.622 -8.972 1.00 95.12 119 ALA A CA 1
ATOM 927 C C . ALA A 1 119 ? 0.019 -2.122 -9.620 1.00 95.12 119 ALA A C 1
ATOM 929 O O . ALA A 1 119 ? 0.462 -1.569 -10.627 1.00 95.12 119 ALA A O 1
ATOM 930 N N . TRP A 1 120 ? 0.553 -3.248 -9.135 1.00 94.25 120 TRP A N 1
ATOM 931 C CA . TRP A 1 120 ? 1.711 -3.915 -9.731 1.00 94.25 120 TRP A CA 1
ATOM 932 C C . TRP A 1 120 ? 1.507 -4.215 -11.220 1.00 94.25 120 TRP A C 1
ATOM 934 O O . TRP A 1 120 ? 2.306 -3.818 -12.068 1.00 94.25 120 TRP A O 1
ATOM 944 N N . ASN A 1 121 ? 0.404 -4.882 -11.568 1.00 94.56 121 ASN A N 1
ATOM 945 C CA . ASN A 1 121 ? 0.117 -5.256 -12.952 1.00 94.56 121 ASN A CA 1
ATOM 946 C C . ASN A 1 121 ? -0.079 -4.043 -13.872 1.00 94.56 121 ASN A C 1
ATOM 948 O O . ASN A 1 121 ? 0.296 -4.096 -15.045 1.00 94.56 121 ASN A O 1
ATOM 952 N N . ASN A 1 122 ? -0.681 -2.965 -13.371 1.00 96.00 122 ASN A N 1
ATOM 953 C CA . ASN A 1 122 ? -0.841 -1.725 -14.121 1.00 96.00 122 ASN A CA 1
ATOM 954 C C . ASN A 1 122 ? 0.511 -1.050 -14.367 1.00 96.00 122 ASN A C 1
ATOM 956 O O . ASN A 1 122 ? 0.792 -0.686 -15.510 1.00 96.00 122 ASN A O 1
ATOM 960 N N . ALA A 1 123 ? 1.370 -0.972 -13.348 1.00 93.75 123 ALA A N 1
ATOM 961 C CA . ALA A 1 123 ? 2.721 -0.437 -13.476 1.00 93.75 123 ALA A CA 1
ATOM 962 C C . ALA A 1 123 ? 3.549 -1.231 -14.498 1.00 93.75 123 ALA A C 1
ATOM 964 O O . ALA A 1 123 ? 4.119 -0.636 -15.411 1.00 93.75 123 ALA A O 1
ATOM 965 N N . VAL A 1 124 ? 3.522 -2.571 -14.439 1.00 92.38 124 VAL A N 1
ATOM 966 C CA . VAL A 1 124 ? 4.195 -3.437 -15.427 1.00 92.38 124 VAL A CA 1
ATOM 967 C C . VAL A 1 124 ? 3.700 -3.147 -16.846 1.00 92.38 124 VAL A C 1
ATOM 969 O O . VAL A 1 124 ? 4.506 -2.980 -17.758 1.00 92.38 124 VAL A O 1
ATOM 972 N N . ARG A 1 125 ? 2.380 -3.052 -17.054 1.00 93.94 125 ARG A N 1
ATOM 973 C CA . ARG A 1 125 ? 1.797 -2.762 -18.379 1.00 93.94 125 ARG A CA 1
ATOM 974 C C . ARG A 1 125 ? 2.182 -1.392 -18.924 1.00 93.94 125 ARG A C 1
ATOM 976 O O . ARG A 1 125 ? 2.137 -1.208 -20.133 1.00 93.94 125 ARG A O 1
ATOM 983 N N . ARG A 1 126 ? 2.487 -0.432 -18.054 1.00 91.62 126 ARG A N 1
ATOM 984 C CA . ARG A 1 126 ? 2.804 0.945 -18.441 1.00 91.62 126 ARG A CA 1
ATOM 985 C C . ARG A 1 126 ? 4.227 1.081 -18.992 1.00 91.62 126 ARG A C 1
ATOM 987 O O . ARG A 1 126 ? 4.462 1.988 -19.782 1.00 91.62 126 ARG A O 1
ATOM 994 N N . VAL A 1 127 ? 5.122 0.168 -18.610 1.00 88.00 127 VAL A N 1
ATOM 995 C CA . VAL A 1 127 ? 6.539 0.141 -19.022 1.00 88.00 127 VAL A CA 1
ATOM 996 C C . VAL A 1 127 ? 6.896 -1.007 -19.979 1.00 88.00 127 VAL A C 1
ATOM 998 O O . VAL A 1 127 ? 8.047 -1.119 -20.394 1.00 88.00 127 VAL A O 1
ATOM 1001 N N . SER A 1 128 ? 5.932 -1.881 -20.302 1.00 80.56 128 SER A N 1
ATOM 1002 C CA . SER A 1 128 ? 6.083 -2.999 -21.256 1.00 80.56 128 SER A CA 1
ATOM 1003 C C . SER A 1 128 ? 5.726 -2.586 -22.681 1.00 80.56 128 SER A C 1
ATOM 1005 O O . SER A 1 128 ? 6.427 -3.040 -23.613 1.00 80.56 128 SER A O 1
#

Radius of gyration: 19.17 Å; chains: 1; bounding box: 53×32×52 Å